Protein AF-A0A931P756-F1 (afdb_monomer)

Solvent-accessible surface area (backbone atoms only — not comparable to full-atom values): 4645 Å² total; per-residue (Å²): 134,82,80,81,70,73,87,73,77,54,70,67,54,52,52,52,9,38,75,50,27,67,50,32,28,32,30,31,76,87,79,64,52,71,41,62,39,21,70,74,69,60,59,49,90,72,68,44,86,83,40,65,46,79,46,65,38,90,76,81,62,49,74,44,64,22,42,34,41,66,53,66,78,73,83,124

pLDDT: mean 71.6, std 13.11, range [39.56, 85.75]

Mean predicted aligned error: 8.87 Å

Sequence (76 aa):
MSADRSVTFTDEELQAAERRAPGWRVRCRKCGFEMPYGIWGIRLLAASRGKFILGRCLRCRHLGCMAVERSSPGKK

Radius of gyration: 12.66 Å; Cα contacts (8 Å, |Δi|>4): 122; chains: 1; bounding box: 37×24×28 Å

Foldseek 3Di:
DPPPPPVDDDPVLVVQLCVQANQKWWADPPPRDIDRPRNVVDHNVQQDQADWDFDADPRPRDTDTIHIHRNDVDPD

Structure (mmCIF, N/CA/C/O backbone):
data_AF-A0A931P756-F1
#
_entry.id   AF-A0A931P756-F1
#
loop_
_atom_site.group_PDB
_atom_site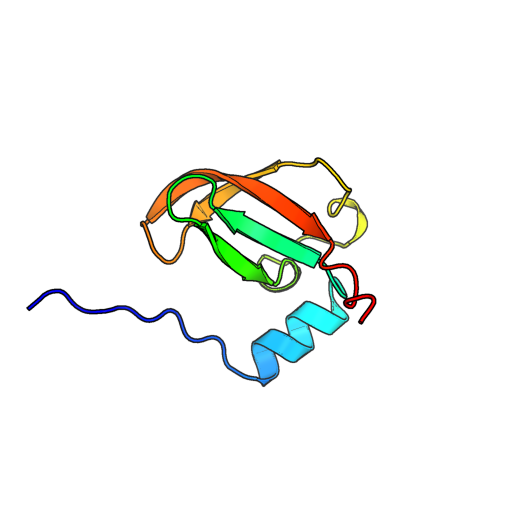.id
_atom_site.type_symbol
_atom_site.label_atom_id
_atom_site.label_alt_id
_atom_site.label_comp_id
_atom_site.label_asym_id
_atom_site.label_entity_id
_atom_site.label_seq_id
_atom_site.pdbx_PDB_ins_code
_atom_site.Cartn_x
_atom_site.Cartn_y
_atom_site.Cartn_z
_atom_site.occupancy
_atom_site.B_iso_or_equiv
_atom_site.auth_seq_id
_atom_site.auth_comp_id
_atom_site.auth_asym_id
_atom_site.auth_atom_id
_atom_site.pdbx_PDB_model_num
ATOM 1 N N . MET A 1 1 ? -27.509 -7.702 -10.452 1.00 39.56 1 MET A N 1
ATOM 2 C CA . MET A 1 1 ? -26.278 -8.447 -10.110 1.00 39.56 1 MET A CA 1
ATOM 3 C C . MET A 1 1 ? -25.138 -7.449 -9.978 1.00 39.56 1 MET A C 1
ATOM 5 O O . MET A 1 1 ? -24.624 -6.972 -10.982 1.00 39.56 1 MET A O 1
ATOM 9 N N . SER A 1 2 ? -24.828 -7.031 -8.750 1.00 41.84 2 SER A N 1
ATOM 10 C CA . SER A 1 2 ? -23.728 -6.100 -8.479 1.00 41.84 2 SER A CA 1
ATOM 11 C C . SER A 1 2 ? -22.417 -6.844 -8.689 1.00 41.84 2 SER A C 1
ATOM 13 O O . SER A 1 2 ? -22.140 -7.788 -7.960 1.00 41.84 2 SER A O 1
ATOM 15 N N . ALA A 1 3 ? -21.648 -6.462 -9.709 1.00 46.16 3 ALA A N 1
ATOM 16 C CA . ALA A 1 3 ? -20.324 -7.016 -9.938 1.00 46.16 3 ALA A CA 1
ATOM 17 C C . ALA A 1 3 ? -19.469 -6.741 -8.696 1.00 46.16 3 ALA A C 1
ATOM 19 O O . ALA A 1 3 ? -19.060 -5.598 -8.464 1.00 46.16 3 ALA A O 1
ATOM 20 N N . ASP A 1 4 ? -19.226 -7.780 -7.897 1.00 48.44 4 ASP A N 1
ATOM 21 C CA . ASP A 1 4 ? -18.142 -7.790 -6.929 1.00 48.44 4 ASP A CA 1
ATOM 22 C C . ASP A 1 4 ? -16.851 -7.705 -7.745 1.00 48.44 4 ASP A C 1
ATOM 24 O O . ASP A 1 4 ? -16.268 -8.691 -8.180 1.00 48.44 4 ASP A O 1
ATOM 28 N N . ARG A 1 5 ? -16.458 -6.473 -8.083 1.00 52.47 5 ARG A N 1
ATOM 29 C CA . ARG A 1 5 ? -15.126 -6.161 -8.592 1.00 52.47 5 ARG A CA 1
ATOM 30 C C . ARG A 1 5 ? -14.183 -6.314 -7.405 1.00 52.47 5 ARG A C 1
ATOM 32 O O . ARG A 1 5 ? -13.726 -5.324 -6.832 1.00 52.47 5 ARG A O 1
ATOM 39 N N . SER A 1 6 ? -13.949 -7.556 -6.998 1.00 58.69 6 SER A N 1
ATOM 40 C CA . SER A 1 6 ? -12.846 -7.936 -6.136 1.00 58.69 6 SER A CA 1
ATOM 41 C C . SER A 1 6 ? -11.566 -7.504 -6.846 1.00 58.69 6 SER A C 1
ATOM 43 O O . SER A 1 6 ? -11.096 -8.170 -7.768 1.00 58.69 6 SER A O 1
ATOM 45 N N . VAL A 1 7 ? -11.052 -6.328 -6.475 1.00 64.94 7 VAL A N 1
ATOM 46 C CA . VAL A 1 7 ? -9.731 -5.856 -6.895 1.00 64.94 7 VAL A CA 1
ATOM 47 C C . VAL A 1 7 ? -8.735 -6.848 -6.310 1.00 64.94 7 VAL A C 1
ATOM 49 O O . VAL A 1 7 ? -8.429 -6.805 -5.120 1.00 64.94 7 VAL A O 1
ATOM 52 N N . THR A 1 8 ? -8.327 -7.797 -7.139 1.00 68.88 8 THR A N 1
ATOM 53 C CA . THR A 1 8 ? -7.330 -8.813 -6.835 1.00 68.88 8 THR A CA 1
ATOM 54 C C . THR A 1 8 ? -6.025 -8.335 -7.450 1.00 68.88 8 THR A C 1
ATOM 56 O O . THR A 1 8 ? -5.976 -8.007 -8.632 1.00 68.88 8 THR A O 1
ATOM 59 N N . PHE A 1 9 ? -4.997 -8.203 -6.617 1.00 71.81 9 PHE A N 1
ATOM 60 C CA . PHE A 1 9 ? -3.639 -7.942 -7.078 1.00 71.81 9 PHE A CA 1
ATOM 61 C C . PHE A 1 9 ? -2.957 -9.285 -7.297 1.00 71.81 9 PHE A C 1
ATOM 63 O O . PHE A 1 9 ? -3.157 -10.212 -6.508 1.00 71.81 9 PHE A O 1
ATOM 70 N N . THR A 1 10 ? -2.173 -9.392 -8.359 1.00 82.06 10 THR A N 1
ATOM 71 C CA . THR A 1 10 ? -1.338 -10.574 -8.584 1.00 82.06 10 THR A CA 1
ATOM 72 C C . THR A 1 10 ? -0.204 -10.636 -7.557 1.00 82.06 10 THR A C 1
ATOM 74 O O . THR A 1 10 ? 0.200 -9.617 -6.994 1.00 82.06 10 THR A O 1
ATOM 77 N N . ASP A 1 11 ? 0.328 -11.833 -7.305 1.00 79.56 11 ASP A N 1
ATOM 78 C CA . ASP A 1 11 ? 1.446 -12.022 -6.369 1.00 79.56 11 ASP A CA 1
ATOM 79 C C . ASP A 1 11 ? 2.690 -11.213 -6.789 1.00 79.56 11 ASP A C 1
ATOM 81 O O . ASP A 1 11 ? 3.340 -10.569 -5.966 1.00 79.56 11 ASP A O 1
ATOM 85 N N . GLU A 1 12 ? 2.953 -11.130 -8.094 1.00 82.25 12 GLU A N 1
ATOM 86 C CA . GLU A 1 12 ? 4.045 -10.336 -8.664 1.00 82.25 12 GLU A CA 1
ATOM 87 C C . GLU A 1 12 ? 3.888 -8.834 -8.382 1.00 82.25 12 GLU A C 1
ATOM 89 O O . GLU A 1 12 ? 4.861 -8.155 -8.041 1.00 82.25 12 GLU A O 1
ATOM 94 N N . GLU A 1 13 ? 2.664 -8.300 -8.468 1.00 80.12 13 GLU A N 1
ATOM 95 C CA . GLU A 1 13 ? 2.371 -6.905 -8.122 1.00 80.12 13 GLU A CA 1
ATOM 96 C C . GLU A 1 13 ? 2.572 -6.632 -6.632 1.00 80.12 13 GLU A C 1
ATOM 98 O O . GLU A 1 13 ? 3.099 -5.577 -6.265 1.00 80.12 13 GLU A O 1
ATOM 103 N N . LEU A 1 14 ? 2.190 -7.582 -5.773 1.00 79.38 14 LEU A N 1
ATOM 104 C CA . LEU A 1 14 ? 2.428 -7.494 -4.335 1.00 79.38 14 LEU A CA 1
ATOM 105 C C . LEU A 1 14 ? 3.931 -7.483 -4.036 1.00 79.38 14 LEU A C 1
ATOM 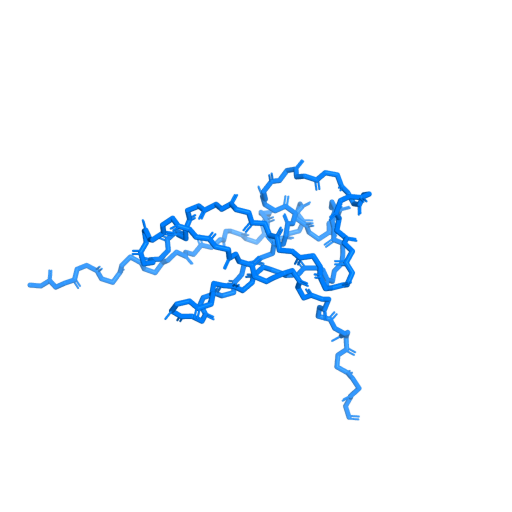107 O O . LEU A 1 14 ? 4.397 -6.596 -3.320 1.00 79.38 14 LEU A O 1
ATOM 111 N N . GLN A 1 15 ? 4.705 -8.385 -4.645 1.00 81.81 15 GLN A N 1
ATOM 112 C CA . GLN A 1 15 ? 6.160 -8.432 -4.486 1.00 81.81 15 GLN A CA 1
ATOM 113 C C . GLN A 1 15 ? 6.847 -7.167 -5.016 1.00 81.81 15 GLN A C 1
ATOM 115 O O . GLN A 1 15 ? 7.728 -6.607 -4.358 1.00 81.81 15 GLN A O 1
ATOM 120 N N . ALA A 1 16 ? 6.449 -6.671 -6.190 1.00 81.81 16 ALA A N 1
ATOM 121 C CA . ALA A 1 16 ? 6.983 -5.431 -6.747 1.00 81.81 16 ALA A CA 1
ATOM 122 C C . ALA A 1 16 ? 6.652 -4.226 -5.853 1.00 81.81 16 ALA A C 1
ATOM 124 O O . ALA A 1 16 ? 7.493 -3.343 -5.651 1.00 81.81 16 ALA A O 1
ATOM 125 N N . ALA A 1 17 ? 5.446 -4.194 -5.283 1.00 78.06 17 ALA A N 1
ATOM 126 C CA . ALA A 1 17 ? 5.040 -3.160 -4.346 1.00 78.06 17 ALA A CA 1
ATOM 127 C C . ALA A 1 17 ? 5.820 -3.235 -3.027 1.00 78.06 17 ALA A C 1
ATOM 129 O O . ALA A 1 17 ? 6.238 -2.198 -2.509 1.00 78.06 17 ALA A O 1
ATOM 130 N N . GLU A 1 18 ? 6.069 -4.439 -2.518 1.00 79.12 18 GLU A N 1
ATOM 131 C CA . GLU A 1 18 ? 6.853 -4.664 -1.306 1.00 79.12 18 GLU A CA 1
ATOM 132 C C . GLU A 1 18 ? 8.326 -4.278 -1.499 1.00 79.12 18 GLU A C 1
ATOM 134 O O . GLU A 1 18 ? 8.898 -3.611 -0.640 1.00 79.12 18 GLU A O 1
ATOM 139 N N . ARG A 1 19 ? 8.916 -4.552 -2.672 1.00 79.75 19 ARG A N 1
ATOM 140 C CA . ARG A 1 19 ? 10.258 -4.058 -3.041 1.00 79.75 19 ARG A CA 1
ATOM 141 C C . ARG A 1 19 ? 10.329 -2.529 -3.101 1.00 79.75 19 ARG A C 1
ATOM 143 O O . ARG A 1 19 ? 11.354 -1.947 -2.757 1.00 79.75 19 ARG A O 1
ATOM 150 N N . ARG A 1 20 ? 9.257 -1.866 -3.553 1.00 75.31 20 ARG A N 1
ATOM 151 C CA . ARG A 1 20 ? 9.201 -0.397 -3.696 1.0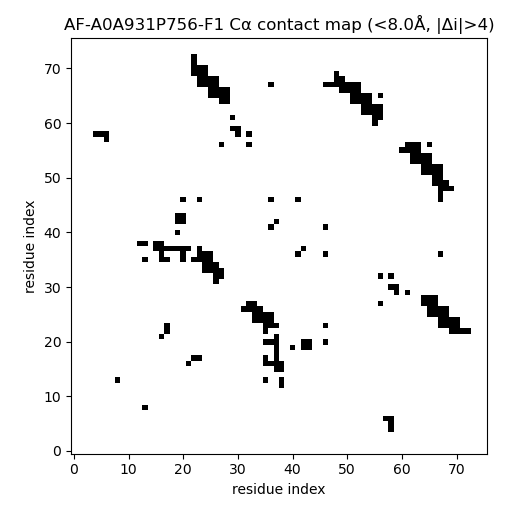0 75.31 20 ARG A CA 1
ATOM 152 C C .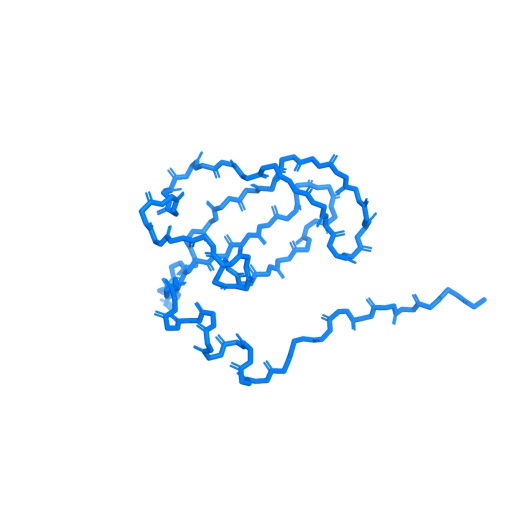 ARG A 1 20 ? 8.945 0.334 -2.385 1.00 75.31 20 ARG A C 1
ATOM 154 O O . ARG A 1 20 ? 9.477 1.423 -2.200 1.00 75.31 20 ARG A O 1
ATOM 161 N N . ALA A 1 21 ? 8.088 -0.206 -1.524 1.00 74.75 21 ALA A N 1
ATOM 162 C CA . ALA A 1 21 ? 7.693 0.403 -0.259 1.00 74.75 21 ALA A CA 1
ATOM 163 C C . ALA A 1 21 ? 7.322 -0.694 0.759 1.00 74.75 21 ALA A C 1
ATOM 165 O O . ALA A 1 21 ? 6.135 -0.948 0.989 1.00 74.75 21 ALA A O 1
ATOM 166 N N . PRO A 1 22 ? 8.325 -1.337 1.386 1.00 77.81 22 PRO A N 1
ATOM 167 C CA . PRO A 1 22 ? 8.106 -2.487 2.254 1.00 77.81 22 PRO A CA 1
ATOM 168 C C . PRO A 1 22 ? 7.315 -2.090 3.498 1.00 77.81 22 PRO A C 1
ATOM 170 O O . PRO A 1 22 ? 7.628 -1.100 4.167 1.00 77.81 22 PRO A O 1
ATOM 173 N N . GLY A 1 23 ? 6.267 -2.860 3.795 1.00 79.69 23 GLY A N 1
ATOM 174 C CA . GLY A 1 23 ? 5.409 -2.642 4.960 1.00 79.69 23 GLY A CA 1
ATOM 175 C C . GLY A 1 23 ? 4.563 -1.368 4.906 1.00 79.69 23 GLY A C 1
ATOM 176 O 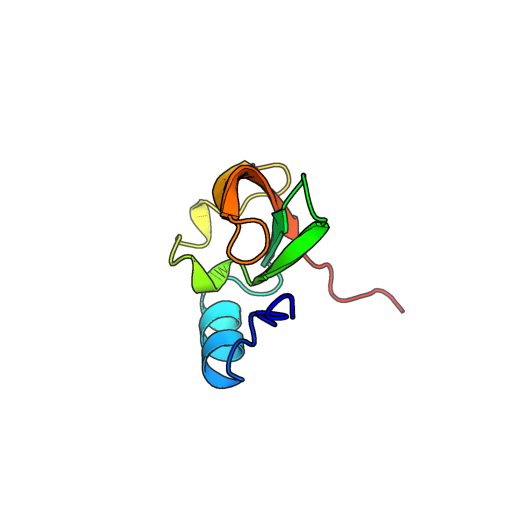O . GLY A 1 23 ? 4.035 -0.954 5.932 1.00 79.69 23 GLY A O 1
ATOM 177 N N . TRP A 1 24 ? 4.421 -0.710 3.753 1.00 82.06 24 TRP A N 1
ATOM 178 C CA . TRP A 1 24 ? 3.534 0.445 3.607 1.00 82.06 24 TRP A CA 1
ATOM 179 C C . TRP A 1 24 ? 2.235 0.058 2.907 1.00 82.06 24 TRP A C 1
ATOM 181 O O . TRP A 1 24 ? 2.237 -0.519 1.818 1.00 82.06 24 TRP A O 1
ATOM 191 N N . ARG A 1 25 ? 1.111 0.441 3.509 1.00 83.69 25 ARG A N 1
ATOM 192 C CA . ARG A 1 25 ? -0.236 0.259 2.973 1.00 83.69 25 ARG A CA 1
ATOM 193 C C . ARG A 1 25 ? -0.973 1.588 2.902 1.00 83.69 25 ARG A C 1
ATOM 195 O O . ARG A 1 25 ? -0.683 2.546 3.612 1.00 83.69 25 ARG A O 1
ATOM 202 N N . VAL A 1 26 ? -1.934 1.637 2.000 1.00 82.38 26 VAL A N 1
ATOM 203 C CA . VAL A 1 26 ? -2.860 2.736 1.780 1.00 82.38 26 VAL A CA 1
ATOM 204 C C . VAL A 1 26 ? -4.238 2.243 2.153 1.00 82.38 26 VAL A C 1
ATOM 206 O O . VAL A 1 26 ? -4.727 1.288 1.555 1.00 82.38 26 VAL A O 1
ATOM 209 N N . ARG A 1 27 ? -4.891 2.937 3.078 1.00 84.88 27 ARG A N 1
ATOM 210 C CA . ARG A 1 27 ? -6.267 2.665 3.471 1.00 84.88 27 ARG A CA 1
ATOM 211 C C . ARG A 1 27 ? -7.199 3.762 2.981 1.00 84.88 27 ARG A C 1
ATOM 213 O O . ARG A 1 27 ? -7.031 4.946 3.283 1.00 84.88 27 ARG A O 1
ATOM 220 N N . CYS A 1 28 ? -8.243 3.382 2.254 1.00 85.75 28 CYS A N 1
ATOM 221 C CA . CYS A 1 28 ? -9.319 4.304 1.915 1.00 85.75 28 CYS A CA 1
ATOM 222 C C . CYS A 1 28 ? -10.145 4.632 3.166 1.00 85.75 28 CYS A C 1
ATOM 224 O O . CYS A 1 28 ? -10.766 3.747 3.748 1.00 85.75 28 CYS A O 1
ATOM 226 N N . ARG A 1 29 ? -10.246 5.915 3.534 1.00 82.88 29 ARG A N 1
ATOM 227 C CA . ARG A 1 29 ? -11.034 6.342 4.707 1.00 82.88 29 ARG A CA 1
ATOM 228 C C . ARG A 1 29 ? -12.548 6.173 4.554 1.00 82.88 29 ARG A C 1
ATOM 230 O O . ARG A 1 29 ? -13.257 6.233 5.546 1.00 82.88 29 ARG A O 1
ATOM 237 N N . LYS A 1 30 ? -13.048 5.976 3.329 1.00 81.88 30 LYS A N 1
ATOM 238 C CA . LYS A 1 30 ? -14.490 5.859 3.067 1.00 81.88 30 LYS A CA 1
ATOM 239 C C . LYS A 1 30 ? -15.003 4.423 3.090 1.00 81.88 30 LYS A C 1
ATOM 241 O O . LYS A 1 30 ? -16.062 4.174 3.643 1.00 81.88 30 LYS A O 1
ATOM 246 N N . CYS A 1 31 ? -14.278 3.494 2.465 1.00 84.69 31 CYS A N 1
ATOM 247 C CA . CYS A 1 31 ? -14.693 2.087 2.376 1.00 84.69 31 CYS A CA 1
ATOM 248 C C . CYS A 1 31 ? -13.782 1.124 3.145 1.00 84.69 31 CYS A C 1
ATOM 250 O O . CYS A 1 31 ? -14.026 -0.075 3.132 1.00 84.69 31 CYS A O 1
ATOM 252 N N . GLY A 1 32 ? -12.706 1.621 3.759 1.00 80.62 32 GLY A N 1
ATOM 253 C CA . GLY A 1 32 ? -11.751 0.795 4.494 1.00 80.62 32 GLY A CA 1
ATOM 254 C C . GLY A 1 32 ? -10.852 -0.080 3.621 1.00 80.62 32 GLY A C 1
ATOM 255 O O . GLY A 1 32 ? -10.060 -0.823 4.177 1.00 80.62 32 GLY A O 1
ATOM 256 N N . PHE A 1 33 ? -10.940 0.003 2.289 1.00 84.75 33 PHE A N 1
ATOM 257 C CA . PHE A 1 33 ? -10.120 -0.816 1.395 1.00 84.75 33 PHE A CA 1
ATOM 258 C C . PHE A 1 33 ? -8.629 -0.521 1.569 1.00 84.75 33 PHE A C 1
ATOM 260 O O . PHE A 1 33 ? -8.215 0.639 1.462 1.00 84.75 33 PHE A O 1
ATOM 267 N N . GLU A 1 34 ? -7.853 -1.573 1.809 1.00 82.75 34 GLU A N 1
ATOM 268 C CA . GLU A 1 34 ? -6.406 -1.523 1.987 1.00 82.75 34 GLU A CA 1
ATOM 269 C C . GLU A 1 34 ? -5.687 -2.002 0.726 1.00 82.75 34 GLU A C 1
ATOM 271 O O . GLU A 1 34 ? -6.081 -2.986 0.104 1.00 82.75 34 GLU A O 1
ATOM 276 N N . MET A 1 35 ? -4.618 -1.306 0.350 1.00 80.38 35 MET A N 1
ATOM 277 C CA . MET A 1 35 ? -3.768 -1.649 -0.790 1.00 80.38 35 MET A CA 1
ATOM 278 C C . MET A 1 35 ? -2.295 -1.442 -0.431 1.00 80.38 35 MET A C 1
ATOM 280 O O . MET A 1 35 ? -1.992 -0.531 0.339 1.00 80.38 35 MET A O 1
ATOM 284 N N . PRO A 1 36 ? -1.356 -2.206 -1.002 1.00 80.12 36 PRO A N 1
ATOM 285 C CA . PRO A 1 36 ? 0.067 -1.903 -0.879 1.00 80.12 36 PRO A CA 1
ATOM 286 C C . PRO A 1 36 ? 0.397 -0.524 -1.465 1.00 80.12 36 PRO A C 1
ATOM 288 O O . PRO A 1 36 ? -0.028 -0.183 -2.572 1.00 80.12 36 PRO A O 1
ATOM 291 N N . TYR A 1 37 ? 1.198 0.271 -0.751 1.00 77.50 37 TYR A N 1
ATOM 292 C CA . TYR A 1 37 ? 1.601 1.605 -1.213 1.00 77.50 37 TYR A CA 1
ATOM 293 C C . TYR A 1 37 ? 2.447 1.539 -2.493 1.00 77.50 37 TYR A C 1
ATOM 295 O O . TYR A 1 37 ? 2.305 2.380 -3.377 1.00 77.50 37 TYR A O 1
ATOM 303 N N . GLY A 1 38 ? 3.288 0.509 -2.633 1.00 73.25 38 GLY A N 1
ATOM 304 C CA . GLY A 1 38 ? 4.207 0.372 -3.767 1.00 73.25 38 GLY A CA 1
ATOM 305 C C . GLY A 1 38 ? 3.540 0.192 -5.141 1.00 73.25 38 GLY A C 1
ATOM 306 O O . GLY A 1 38 ? 4.197 0.412 -6.163 1.00 73.25 38 GLY A O 1
ATOM 307 N N . ILE A 1 39 ? 2.239 -0.123 -5.185 1.00 75.69 39 ILE A N 1
ATOM 308 C CA . ILE A 1 39 ? 1.451 -0.184 -6.429 1.00 75.69 39 ILE A CA 1
ATOM 309 C C . ILE A 1 39 ? 1.255 1.218 -7.016 1.00 75.69 39 ILE A C 1
ATOM 311 O O . ILE A 1 39 ? 1.285 1.392 -8.229 1.00 75.69 39 ILE A O 1
ATOM 315 N N . TRP A 1 40 ? 1.149 2.245 -6.167 1.00 67.88 40 TRP A N 1
ATOM 316 C CA . TRP A 1 40 ? 0.953 3.633 -6.598 1.00 67.88 40 TRP A CA 1
ATOM 317 C C . TRP A 1 40 ? 2.216 4.276 -7.196 1.00 67.88 40 TRP A C 1
ATOM 319 O O . TRP A 1 40 ? 2.167 5.419 -7.638 1.00 67.88 40 TRP A O 1
ATOM 329 N N . GLY A 1 41 ? 3.353 3.568 -7.223 1.00 58.47 41 GLY A N 1
ATOM 330 C CA . GLY A 1 41 ? 4.586 4.015 -7.887 1.00 58.47 41 GLY A CA 1
ATOM 331 C C . GLY A 1 41 ? 5.305 5.188 -7.209 1.00 58.47 41 GLY A C 1
ATOM 332 O O . GLY A 1 41 ? 6.337 5.646 -7.699 1.00 58.47 41 GLY A O 1
ATOM 333 N N . ILE A 1 42 ? 4.799 5.672 -6.074 1.00 59.44 42 ILE A N 1
ATOM 334 C CA . ILE A 1 42 ? 5.381 6.806 -5.364 1.00 59.44 42 ILE A CA 1
ATOM 335 C C . ILE A 1 42 ? 6.602 6.330 -4.561 1.00 59.44 42 ILE A C 1
ATOM 337 O O . ILE A 1 42 ? 6.522 5.393 -3.767 1.00 59.44 42 ILE A O 1
ATOM 341 N N . ARG A 1 43 ? 7.750 6.988 -4.775 1.00 55.31 43 ARG A N 1
ATOM 342 C CA . ARG A 1 43 ? 9.021 6.705 -4.086 1.00 55.31 43 ARG A CA 1
ATOM 343 C C . ARG A 1 43 ? 8.832 6.712 -2.562 1.00 55.31 43 ARG A C 1
ATOM 345 O O . ARG A 1 43 ? 8.193 7.615 -2.027 1.00 55.31 43 ARG A O 1
ATOM 352 N N . LEU A 1 44 ? 9.477 5.763 -1.877 1.00 54.88 44 LEU A N 1
ATOM 353 C CA . LEU A 1 44 ? 9.558 5.601 -0.411 1.00 54.88 44 LEU A CA 1
ATOM 354 C C . LEU A 1 44 ? 9.688 6.913 0.385 1.00 54.88 44 LEU A C 1
ATOM 356 O O . LEU A 1 44 ? 9.154 7.015 1.483 1.00 54.88 44 LEU A O 1
ATOM 360 N N . LEU A 1 45 ? 10.341 7.934 -0.179 1.00 53.19 45 LEU A N 1
ATOM 361 C CA . LEU A 1 45 ? 10.510 9.262 0.426 1.00 53.19 45 LEU A CA 1
ATOM 362 C C . LEU A 1 45 ? 9.185 9.994 0.711 1.00 53.19 45 LEU A C 1
ATOM 364 O O . LEU A 1 45 ? 9.116 10.832 1.609 1.00 53.19 45 LEU A O 1
ATOM 368 N N . ALA A 1 46 ? 8.114 9.682 -0.020 1.00 57.12 46 ALA A N 1
ATOM 369 C CA . ALA A 1 46 ? 6.788 10.233 0.243 1.00 57.12 46 ALA A CA 1
ATOM 370 C C . ALA A 1 46 ? 5.915 9.326 1.130 1.00 57.12 46 ALA A C 1
ATOM 372 O O . ALA A 1 46 ? 4.869 9.785 1.595 1.00 57.12 46 ALA A O 1
ATOM 373 N N . ALA A 1 47 ? 6.359 8.102 1.436 1.00 61.03 47 ALA A N 1
ATOM 374 C CA . ALA A 1 47 ? 5.720 7.219 2.404 1.00 61.03 47 ALA A CA 1
ATOM 375 C C . ALA A 1 47 ? 6.210 7.577 3.820 1.00 61.03 47 ALA A C 1
ATOM 377 O O . ALA A 1 47 ? 7.275 7.153 4.267 1.00 61.03 47 ALA A O 1
ATOM 378 N N . SER A 1 48 ? 5.452 8.420 4.522 1.00 65.00 48 SER A N 1
ATOM 379 C CA . SER A 1 48 ? 5.744 8.842 5.901 1.00 65.00 48 SER A CA 1
ATOM 380 C C . SER A 1 48 ? 4.532 8.575 6.797 1.00 65.00 48 SER A C 1
ATOM 382 O O . SER A 1 48 ? 3.390 8.653 6.343 1.00 65.00 48 SER A O 1
ATOM 384 N N . ARG A 1 49 ? 4.764 8.249 8.075 1.00 65.12 49 ARG A N 1
ATOM 385 C CA . ARG A 1 49 ? 3.694 7.925 9.031 1.00 65.12 49 ARG A CA 1
ATOM 386 C C . ARG A 1 49 ? 2.835 9.174 9.245 1.00 65.12 49 ARG A C 1
ATOM 388 O O . ARG A 1 49 ? 3.375 10.221 9.578 1.00 65.12 49 ARG A O 1
ATOM 395 N N . GLY A 1 50 ? 1.523 9.068 9.027 1.00 67.94 50 GLY A N 1
ATOM 396 C CA . GLY A 1 50 ? 0.591 10.197 9.150 1.00 67.94 50 GLY A CA 1
ATOM 397 C C . GLY A 1 50 ? 0.403 11.032 7.877 1.00 67.94 50 GLY A C 1
ATOM 398 O O . GLY A 1 50 ? -0.345 12.007 7.906 1.00 67.94 50 GLY A O 1
ATOM 399 N N . LYS A 1 51 ? 1.027 10.659 6.748 1.00 75.00 51 LYS A N 1
ATOM 400 C CA . LYS A 1 51 ? 0.693 11.257 5.449 1.00 75.00 51 LYS A CA 1
ATOM 401 C C . LYS A 1 51 ? -0.616 10.698 4.903 1.00 75.00 51 LYS A C 1
ATOM 403 O O . LYS A 1 51 ? -0.958 9.528 5.079 1.00 75.00 51 LYS A O 1
ATOM 408 N N . PHE A 1 52 ? -1.307 11.552 4.162 1.00 74.12 52 PHE A N 1
ATOM 409 C CA . PHE A 1 52 ? -2.455 11.177 3.357 1.00 74.12 52 PHE A CA 1
ATOM 410 C C . PHE A 1 52 ? -2.098 11.343 1.887 1.00 74.12 52 PHE A C 1
ATOM 412 O O . PHE A 1 52 ? -1.473 12.334 1.512 1.00 74.12 52 PHE A O 1
ATOM 419 N N . ILE A 1 53 ? -2.506 10.389 1.056 1.00 76.56 53 ILE A N 1
ATOM 420 C CA . ILE A 1 53 ? -2.440 10.541 -0.396 1.00 76.56 53 ILE A CA 1
ATOM 421 C C . ILE A 1 53 ? -3.825 10.872 -0.932 1.00 76.56 53 ILE A C 1
ATOM 423 O O . ILE A 1 53 ? -4.822 10.260 -0.543 1.00 76.56 53 ILE A O 1
ATOM 427 N N . LEU A 1 54 ? -3.893 11.859 -1.816 1.00 77.50 54 LEU A N 1
ATOM 428 C CA . LEU A 1 54 ? -5.093 12.126 -2.596 1.00 77.50 54 LEU A CA 1
ATOM 429 C C . LEU A 1 54 ? -5.093 11.176 -3.786 1.00 77.50 54 LEU A C 1
ATOM 431 O O . LEU A 1 54 ? -4.151 11.154 -4.573 1.00 77.50 54 LEU A O 1
ATOM 435 N N . GLY A 1 55 ? -6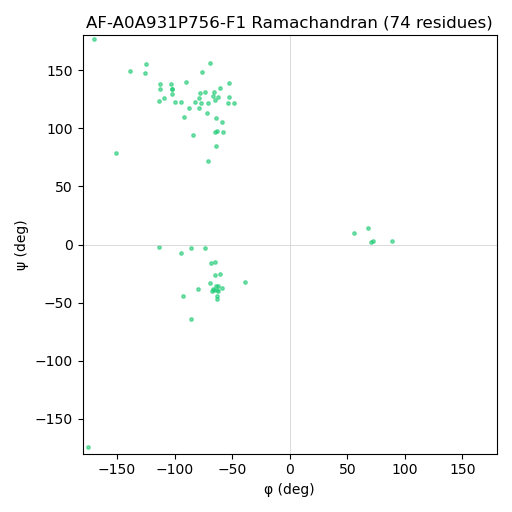.142 10.374 -3.910 1.00 76.88 55 GLY A N 1
ATOM 436 C CA . GLY A 1 55 ? -6.265 9.456 -5.029 1.00 76.88 55 GLY A CA 1
ATOM 437 C C . GLY A 1 55 ? -7.640 8.820 -5.104 1.00 76.88 55 GLY A C 1
ATOM 438 O O . GLY A 1 55 ? -8.520 9.055 -4.271 1.00 76.88 55 GLY A O 1
ATOM 439 N N . ARG A 1 56 ? -7.831 8.023 -6.151 1.00 81.19 56 ARG A N 1
ATOM 440 C CA . ARG A 1 56 ? -9.079 7.313 -6.401 1.00 81.19 56 ARG A CA 1
ATOM 441 C C . ARG A 1 56 ? -8.999 5.908 -5.823 1.00 81.19 56 ARG A C 1
ATOM 443 O O . ARG A 1 56 ? -8.135 5.126 -6.207 1.00 81.19 56 ARG A O 1
ATOM 450 N N . CYS A 1 57 ? -9.922 5.563 -4.932 1.00 82.44 57 CYS A N 1
ATOM 451 C CA . CYS A 1 57 ? -10.010 4.197 -4.430 1.00 82.44 57 CYS A CA 1
ATOM 452 C C . CYS A 1 57 ? -10.433 3.243 -5.558 1.00 82.44 57 CYS A C 1
ATOM 454 O O . CYS A 1 57 ? -11.470 3.460 -6.182 1.00 82.44 57 CYS A O 1
ATOM 456 N N . LEU A 1 58 ? -9.683 2.162 -5.784 1.00 75.00 58 LEU A N 1
ATOM 457 C CA . LEU A 1 58 ? -10.003 1.174 -6.822 1.00 75.00 58 LEU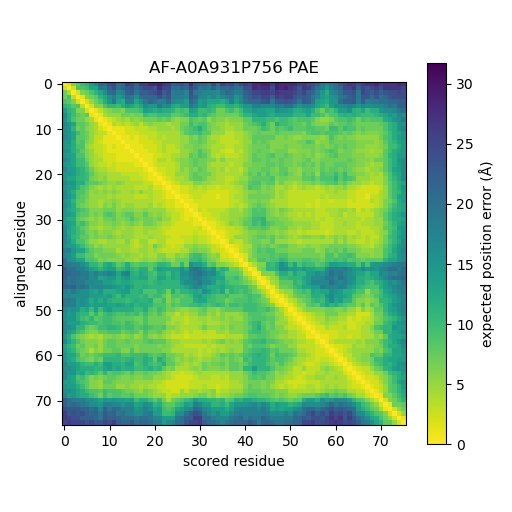 A CA 1
ATOM 458 C C . LEU A 1 58 ? -11.318 0.423 -6.548 1.00 75.00 58 LEU A C 1
ATOM 460 O O . LEU A 1 58 ? -11.991 0.008 -7.488 1.00 75.00 58 LEU A O 1
ATOM 464 N N . ARG A 1 59 ? -11.725 0.312 -5.275 1.00 79.38 59 ARG A N 1
ATOM 465 C CA . ARG A 1 59 ? -12.959 -0.374 -4.867 1.00 79.38 59 ARG A CA 1
ATOM 466 C C . ARG A 1 59 ? -14.185 0.539 -4.918 1.00 79.38 59 ARG A C 1
ATOM 468 O O . ARG A 1 59 ? -15.087 0.326 -5.721 1.00 79.38 59 ARG A O 1
ATOM 475 N N . CYS A 1 60 ? -14.224 1.596 -4.102 1.00 81.88 60 CYS A N 1
ATOM 476 C CA . CYS A 1 60 ? -15.395 2.482 -4.032 1.00 81.88 60 CYS A CA 1
ATOM 477 C C . CYS A 1 60 ? -15.398 3.609 -5.077 1.00 81.88 60 CYS A C 1
ATOM 479 O O . CYS A 1 60 ? -16.347 4.389 -5.124 1.00 81.88 60 CYS A O 1
ATOM 481 N N . ARG A 1 61 ? -14.338 3.734 -5.893 1.00 76.94 61 ARG A N 1
ATOM 482 C CA . ARG A 1 61 ? -14.149 4.781 -6.919 1.00 76.94 61 ARG A CA 1
ATOM 483 C C . ARG A 1 61 ? -14.235 6.221 -6.407 1.00 76.94 61 ARG A C 1
ATOM 485 O O . ARG A 1 61 ? -14.212 7.147 -7.219 1.00 76.94 61 ARG A O 1
ATOM 492 N N . HIS A 1 62 ? -14.266 6.410 -5.089 1.00 80.88 62 HIS A N 1
ATOM 493 C CA . HIS A 1 62 ? -14.271 7.712 -4.445 1.00 80.88 62 HIS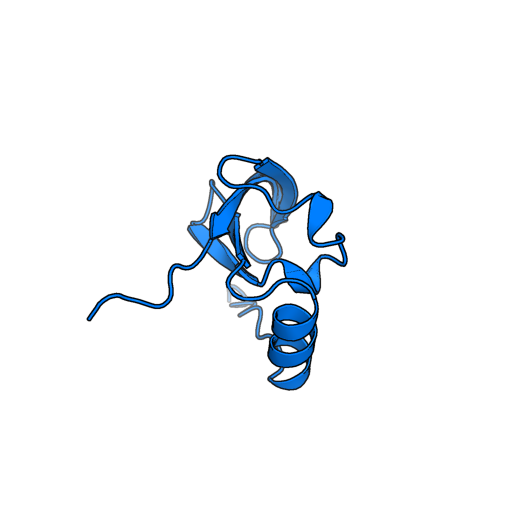 A CA 1
ATOM 494 C C . HIS A 1 62 ? -12.884 8.353 -4.538 1.00 80.88 62 HIS A C 1
ATOM 496 O O . HIS A 1 62 ? -11.876 7.707 -4.238 1.00 80.88 62 HIS A O 1
ATOM 502 N N . LEU A 1 63 ? -12.856 9.614 -4.964 1.00 77.62 63 LEU A N 1
ATOM 503 C CA . LEU A 1 63 ? -11.680 10.478 -4.948 1.00 77.62 63 LEU A CA 1
ATOM 504 C C . LEU A 1 63 ? -11.617 11.167 -3.588 1.00 77.62 63 LEU A C 1
ATOM 506 O O . LEU A 1 63 ? -12.539 11.892 -3.222 1.00 77.62 63 LEU A O 1
ATOM 510 N N . GLY A 1 64 ? -10.560 10.914 -2.826 1.00 79.44 64 GLY A N 1
ATOM 511 C CA . GLY A 1 64 ? -10.399 11.513 -1.507 1.00 79.44 64 GLY A CA 1
ATOM 512 C C . GLY A 1 64 ? -9.064 11.169 -0.864 1.00 79.44 64 GLY A C 1
ATOM 513 O O . GLY A 1 64 ? -8.198 10.548 -1.481 1.00 79.44 64 GLY A O 1
ATOM 514 N N . CYS A 1 65 ? -8.901 11.576 0.394 1.00 81.38 65 CYS A N 1
ATOM 515 C CA . CYS A 1 65 ? -7.682 11.294 1.144 1.00 81.38 65 CYS A CA 1
ATOM 516 C C . CYS A 1 65 ? -7.670 9.840 1.628 1.00 81.38 65 CYS A C 1
ATOM 518 O O . CYS A 1 65 ? -8.549 9.418 2.391 1.00 81.38 65 CYS A O 1
ATOM 520 N N . MET A 1 66 ? -6.643 9.102 1.231 1.00 81.88 66 MET A N 1
ATOM 521 C CA . MET A 1 66 ? -6.339 7.759 1.702 1.00 81.88 66 MET A CA 1
ATOM 522 C C . MET A 1 66 ? -5.196 7.841 2.715 1.00 81.88 66 MET A C 1
ATOM 524 O O . MET A 1 66 ? -4.221 8.561 2.501 1.00 81.88 66 MET A O 1
ATOM 528 N N . ALA A 1 67 ? -5.346 7.155 3.843 1.00 83.00 67 ALA A N 1
ATOM 529 C CA . ALA A 1 67 ? -4.357 7.154 4.910 1.00 83.00 67 ALA A CA 1
ATOM 530 C C . ALA A 1 67 ? -3.195 6.237 4.530 1.00 83.00 67 ALA A C 1
ATOM 532 O O . ALA A 1 67 ? -3.421 5.103 4.109 1.00 83.00 67 ALA A O 1
ATOM 533 N N . VAL A 1 68 ? -1.964 6.729 4.658 1.00 82.50 68 VAL A N 1
ATOM 534 C CA . VAL A 1 68 ? -0.765 5.912 4.482 1.00 82.50 68 VAL A CA 1
ATOM 535 C C . VAL A 1 68 ? -0.378 5.357 5.844 1.00 82.50 68 VAL A C 1
ATOM 537 O O . VAL A 1 68 ? 0.058 6.087 6.737 1.00 82.50 68 VAL A O 1
ATOM 540 N N . GLU A 1 69 ? -0.554 4.054 6.002 1.00 80.25 69 GLU A N 1
ATOM 541 C CA . GLU A 1 69 ? -0.282 3.334 7.235 1.00 80.25 69 GLU A CA 1
ATOM 542 C C . GLU A 1 69 ? 0.905 2.406 7.007 1.00 80.25 69 GLU A C 1
ATOM 544 O O . GLU A 1 69 ? 0.990 1.695 6.004 1.00 80.25 69 GLU A O 1
ATOM 549 N N . ARG A 1 70 ? 1.857 2.406 7.940 1.00 76.50 70 ARG A N 1
ATOM 550 C CA . ARG A 1 70 ? 2.863 1.352 7.958 1.00 76.50 70 ARG A CA 1
ATOM 551 C C . ARG A 1 70 ? 2.192 0.139 8.589 1.00 76.50 70 ARG A C 1
ATOM 553 O O . ARG A 1 70 ? 1.784 0.204 9.746 1.00 76.50 70 ARG A O 1
ATOM 560 N N . SER A 1 71 ? 2.063 -0.942 7.831 1.00 67.12 71 SER A N 1
ATOM 561 C CA . SER A 1 71 ? 1.797 -2.255 8.402 1.00 67.12 71 SER A CA 1
ATOM 562 C C . SER A 1 71 ? 3.035 -2.584 9.218 1.00 67.12 71 SER A C 1
ATOM 564 O O . SER A 1 71 ? 4.068 -2.980 8.682 1.00 67.12 71 SER A O 1
ATOM 566 N N . SER A 1 72 ? 2.982 -2.325 10.520 1.00 50.88 72 SER A N 1
ATOM 567 C CA . SER A 1 72 ? 3.939 -2.938 11.426 1.00 50.88 72 SER A CA 1
ATOM 568 C C . SER A 1 72 ? 3.869 -4.444 11.155 1.00 50.88 72 SER A C 1
ATOM 570 O O . SER A 1 72 ? 2.751 -4.973 11.156 1.00 50.88 72 SER A O 1
ATOM 572 N N . PRO A 1 73 ? 4.989 -5.145 10.883 1.00 46.81 73 PRO A N 1
ATOM 573 C CA . PRO A 1 73 ? 4.962 -6.598 10.955 1.00 46.81 73 PRO A CA 1
ATOM 574 C C . PRO A 1 73 ? 4.421 -6.911 12.345 1.00 46.81 73 PRO A C 1
ATOM 576 O O . PRO A 1 73 ? 4.911 -6.352 13.331 1.00 46.81 73 PRO A O 1
ATOM 579 N N . GLY A 1 74 ? 3.315 -7.650 12.404 1.00 43.03 74 GLY A N 1
ATOM 580 C CA . GLY A 1 74 ? 2.597 -7.868 13.649 1.00 43.03 74 GLY A CA 1
ATOM 581 C C . GLY A 1 74 ? 3.578 -8.291 14.736 1.00 43.03 74 GLY A C 1
ATOM 582 O O . GLY A 1 74 ? 4.285 -9.286 14.583 1.00 43.03 74 GLY A O 1
ATOM 583 N N . LYS A 1 75 ? 3.633 -7.531 15.835 1.00 40.09 75 LYS A N 1
ATOM 584 C CA . LYS A 1 75 ? 3.979 -8.164 17.101 1.00 40.09 75 LYS A CA 1
ATOM 585 C C . LYS A 1 75 ? 2.833 -9.140 17.365 1.00 40.09 75 LYS A C 1
ATOM 587 O O . LYS A 1 75 ? 1.700 -8.696 17.538 1.00 40.09 75 LYS A O 1
ATOM 592 N N . LYS A 1 76 ? 3.142 -10.430 17.226 1.00 40.72 76 LYS A N 1
ATOM 593 C CA . LYS A 1 76 ? 2.351 -11.536 17.770 1.00 40.72 76 LYS A CA 1
ATOM 594 C C . LYS A 1 76 ? 2.070 -11.292 19.248 1.00 40.72 76 LYS A C 1
ATOM 596 O O . LYS A 1 76 ? 2.970 -10.723 19.911 1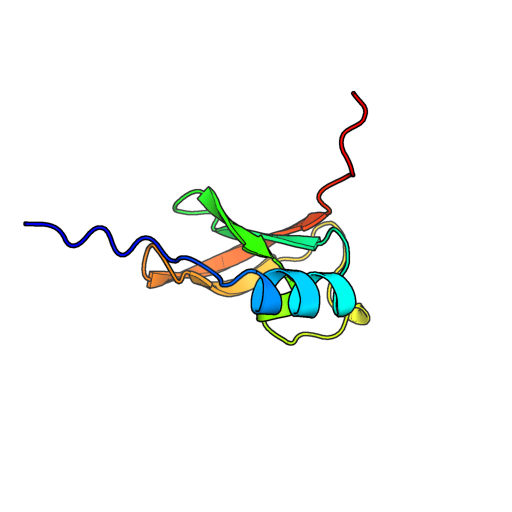.00 40.72 76 LYS A O 1
#

Nearest PDB structures (foldseek):
  3pki-assembly1_A  TM=4.452E-01  e=4.584E+00  Homo sapiens
  4i5i-assembly1_A  TM=4.301E-01  e=6.838E+00  Homo sapiens
  6xvg-assembly2_B  TM=4.120E-01  e=6.397E+00  Homo sapiens

Secondary structure (DSSP, 8-state):
-------PPPHHHHHHHHHHSTTEEEEETTT--EEEGGGG---GGG--TT-EEEEE-TTT--EEEEEEEE-PPP--